Protein AF-Q8ZT94-F1 (afdb_monomer_lite)

Structure (mmCIF, N/CA/C/O backbone):
data_AF-Q8ZT94-F1
#
_entry.id   AF-Q8ZT94-F1
#
loop_
_atom_site.group_PDB
_atom_site.id
_atom_site.type_symbol
_atom_site.label_atom_id
_atom_site.label_alt_id
_atom_site.label_comp_id
_atom_site.label_asym_id
_atom_site.label_entity_id
_atom_site.label_seq_id
_atom_site.pdbx_PDB_ins_code
_atom_site.Cartn_x
_atom_site.Cartn_y
_atom_site.Cartn_z
_atom_site.occupancy
_atom_site.B_iso_or_equiv
_atom_site.auth_seq_id
_atom_site.auth_comp_id
_atom_site.auth_asym_id
_atom_site.auth_atom_id
_atom_site.pdbx_PDB_model_num
ATOM 1 N N . MET A 1 1 ? 11.943 0.624 5.163 1.00 80.19 1 MET A N 1
ATOM 2 C CA . MET A 1 1 ? 13.361 0.664 4.738 1.00 80.19 1 MET A CA 1
ATOM 3 C C . MET A 1 1 ? 14.235 0.692 5.978 1.00 80.19 1 MET A C 1
ATOM 5 O O . MET A 1 1 ? 13.723 1.043 7.036 1.00 80.19 1 MET A O 1
ATOM 9 N N . SER A 1 2 ? 15.526 0.377 5.858 1.00 74.88 2 SER A N 1
ATOM 10 C CA . SER A 1 2 ? 16.487 0.518 6.968 1.00 74.88 2 SER A CA 1
ATOM 11 C C . SER A 1 2 ? 16.443 1.913 7.609 1.00 74.88 2 SER A C 1
ATOM 13 O O . SER A 1 2 ? 16.519 2.032 8.824 1.00 74.88 2 SER A O 1
ATOM 15 N N . ASN A 1 3 ? 16.203 2.952 6.802 1.00 84.62 3 ASN A N 1
ATOM 16 C CA . ASN A 1 3 ? 16.158 4.352 7.240 1.00 84.62 3 ASN A CA 1
ATOM 17 C C . ASN A 1 3 ? 14.733 4.875 7.531 1.00 84.62 3 ASN A C 1
ATOM 19 O O . ASN A 1 3 ? 14.507 6.085 7.541 1.00 84.62 3 ASN A O 1
ATOM 23 N N . GLY A 1 4 ? 13.751 3.987 7.731 1.00 90.00 4 GLY A N 1
ATOM 24 C CA . GLY A 1 4 ? 12.376 4.350 8.096 1.00 90.00 4 GLY A CA 1
ATOM 25 C C . GLY A 1 4 ? 11.321 4.097 7.011 1.00 90.00 4 GLY A C 1
ATOM 26 O O . GLY A 1 4 ? 11.444 3.184 6.186 1.00 90.00 4 GLY A O 1
ATOM 27 N N . VAL A 1 5 ? 10.235 4.874 7.054 1.00 92.25 5 VAL A N 1
ATOM 28 C CA . VAL A 1 5 ? 9.042 4.716 6.199 1.00 92.25 5 VAL A CA 1
ATOM 29 C C . VAL A 1 5 ? 9.251 5.383 4.831 1.00 92.25 5 VAL A C 1
ATOM 31 O O . VAL A 1 5 ? 9.752 6.506 4.762 1.00 92.25 5 VAL A O 1
ATOM 34 N N . ARG A 1 6 ? 8.838 4.715 3.741 1.00 93.25 6 ARG A N 1
ATOM 35 C CA . ARG A 1 6 ? 8.783 5.311 2.390 1.00 93.25 6 ARG A CA 1
ATOM 36 C C . ARG A 1 6 ? 7.694 6.392 2.372 1.00 93.25 6 ARG A C 1
ATOM 38 O O . ARG A 1 6 ? 6.520 6.087 2.563 1.00 93.25 6 ARG A O 1
ATOM 45 N N . LYS A 1 7 ? 8.087 7.664 2.225 1.00 94.38 7 LYS A N 1
ATOM 46 C CA . LYS A 1 7 ? 7.176 8.825 2.341 1.00 94.38 7 LYS A CA 1
ATOM 47 C C . LYS A 1 7 ? 6.280 9.014 1.113 1.00 94.38 7 LYS A C 1
ATOM 49 O O . LYS A 1 7 ? 5.229 9.636 1.217 1.00 94.38 7 LYS A O 1
ATOM 54 N N . ASP A 1 8 ? 6.716 8.483 -0.016 1.00 92.12 8 ASP A N 1
ATOM 55 C CA . ASP A 1 8 ? 6.065 8.459 -1.325 1.00 92.12 8 ASP A CA 1
ATOM 56 C C . ASP A 1 8 ? 5.067 7.300 -1.487 1.00 92.12 8 ASP A C 1
ATOM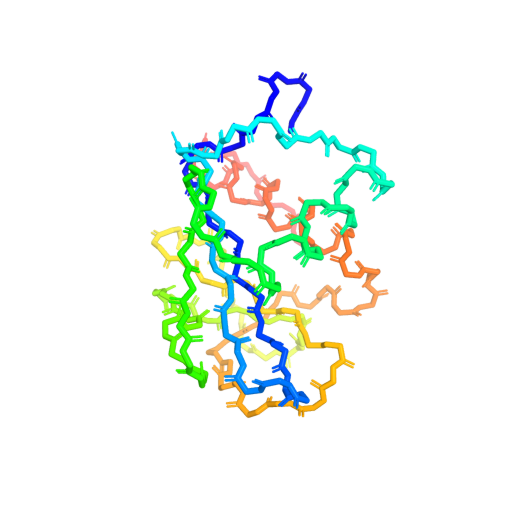 58 O O . ASP A 1 8 ? 4.409 7.203 -2.517 1.00 92.12 8 ASP A O 1
ATOM 62 N N . ALA A 1 9 ? 4.942 6.426 -0.483 1.00 94.75 9 ALA A N 1
ATOM 63 C CA . ALA A 1 9 ? 4.076 5.258 -0.536 1.00 94.75 9 ALA A CA 1
ATOM 64 C C . ALA A 1 9 ? 2.787 5.444 0.278 1.00 94.75 9 ALA A C 1
ATOM 66 O O . ALA A 1 9 ? 2.778 6.036 1.364 1.00 94.75 9 ALA A O 1
ATOM 67 N N . GLU A 1 10 ? 1.706 4.854 -0.224 1.00 95.88 10 GLU A N 1
ATOM 68 C CA . GLU A 1 10 ? 0.459 4.650 0.506 1.00 95.88 10 GLU A CA 1
ATOM 69 C C . GLU A 1 10 ? 0.177 3.145 0.598 1.00 95.88 10 GLU A C 1
ATOM 71 O O . GLU A 1 10 ? 0.387 2.410 -0.365 1.00 95.88 10 GLU A O 1
ATOM 76 N N . ALA A 1 11 ? -0.295 2.682 1.756 1.00 95.50 11 ALA A N 1
ATOM 77 C CA . ALA A 1 11 ? -0.781 1.316 1.934 1.00 95.50 11 ALA A CA 1
ATOM 78 C C . ALA A 1 11 ? -2.291 1.353 2.172 1.00 95.50 11 ALA A C 1
ATOM 80 O O . ALA A 1 11 ? -2.749 1.973 3.135 1.00 95.50 11 ALA A O 1
ATOM 81 N N . VAL A 1 12 ? -3.063 0.712 1.296 1.00 95.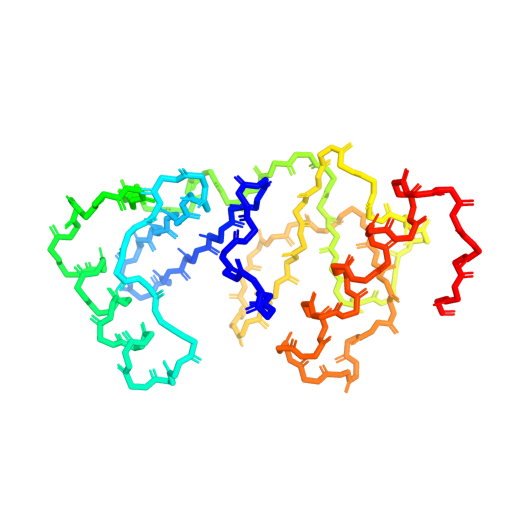94 12 VAL A N 1
ATOM 82 C CA . VAL A 1 12 ? -4.528 0.688 1.364 1.00 95.94 12 VAL A CA 1
ATOM 83 C C . VAL A 1 12 ? -4.997 -0.729 1.658 1.00 95.94 12 VAL A C 1
ATOM 85 O O . VAL A 1 12 ? -4.686 -1.663 0.928 1.00 95.94 12 VAL A O 1
ATOM 88 N N . PHE A 1 13 ? -5.751 -0.876 2.740 1.00 94.81 13 PHE A N 1
ATOM 89 C CA . PHE A 1 13 ? -6.349 -2.127 3.178 1.00 94.81 13 PHE A CA 1
ATOM 90 C C . PHE A 1 13 ? -7.862 -2.008 3.086 1.00 94.81 13 PHE A C 1
ATOM 92 O O . PHE A 1 13 ? -8.435 -1.038 3.584 1.00 94.81 13 PHE A O 1
ATOM 99 N N . TYR A 1 14 ? -8.507 -3.012 2.509 1.00 94.88 14 TYR A N 1
ATOM 100 C CA . TYR A 1 14 ? -9.957 -3.133 2.498 1.00 94.88 14 TYR A CA 1
ATOM 101 C C . TYR A 1 14 ? -10.365 -4.410 3.223 1.00 94.88 14 TYR A C 1
ATOM 103 O O . TYR A 1 14 ? -9.959 -5.501 2.828 1.00 94.88 14 TYR A O 1
ATOM 111 N N . LEU A 1 15 ? -11.143 -4.266 4.296 1.00 92.69 15 LEU A N 1
ATOM 112 C CA . LEU A 1 15 ? -11.710 -5.389 5.039 1.00 92.69 15 LEU A CA 1
ATOM 113 C C . LEU A 1 15 ? -13.144 -5.590 4.575 1.00 92.69 15 LEU A C 1
ATOM 115 O O . LEU A 1 15 ? -14.017 -4.776 4.885 1.00 92.69 15 LEU A O 1
ATOM 119 N N . LYS A 1 16 ? -13.361 -6.686 3.847 1.00 91.38 16 LYS A N 1
ATOM 120 C CA . LYS A 1 16 ? -14.648 -7.050 3.251 1.00 91.38 16 LYS A CA 1
ATOM 121 C C . LYS A 1 16 ? -15.727 -7.259 4.313 1.00 91.38 16 LYS A C 1
ATOM 123 O O . LYS A 1 16 ? -16.797 -6.675 4.191 1.00 91.38 16 LYS A O 1
ATOM 128 N N . ASP A 1 17 ? -15.410 -7.982 5.388 1.00 91.00 17 ASP A N 1
ATOM 129 C CA . ASP A 1 17 ? -16.352 -8.268 6.484 1.00 91.00 17 ASP A CA 1
ATOM 130 C C . ASP A 1 17 ? -16.851 -7.012 7.205 1.00 91.00 17 ASP A C 1
ATOM 132 O O . ASP A 1 17 ? -17.971 -6.973 7.709 1.00 91.00 17 ASP A O 1
ATOM 136 N N . LEU A 1 18 ? -16.014 -5.972 7.262 1.00 90.81 18 LEU A N 1
ATOM 137 C CA . LEU A 1 18 ? -16.341 -4.709 7.922 1.00 90.81 18 LEU A CA 1
ATOM 138 C C . LEU A 1 18 ? -16.824 -3.630 6.946 1.00 90.81 18 LEU A C 1
ATOM 140 O O . LEU A 1 18 ? -17.127 -2.524 7.396 1.00 90.81 18 LEU A O 1
ATOM 144 N N . ASP A 1 19 ? -16.845 -3.917 5.638 1.00 92.38 19 ASP A N 1
ATOM 145 C CA . ASP A 1 19 ? -17.100 -2.941 4.571 1.00 92.38 19 ASP A CA 1
ATOM 146 C C . ASP A 1 19 ? -16.300 -1.642 4.804 1.00 92.38 19 ASP A C 1
ATOM 148 O O . ASP A 1 19 ? -16.840 -0.530 4.835 1.00 92.38 19 ASP A O 1
ATOM 152 N N . LYS A 1 20 ? -14.993 -1.776 5.083 1.00 93.25 20 LYS A N 1
ATOM 153 C CA . LYS A 1 20 ? -14.158 -0.662 5.563 1.00 93.25 20 LYS A CA 1
ATOM 154 C C . LYS A 1 20 ? -12.790 -0.620 4.898 1.00 93.25 20 LYS A C 1
ATOM 156 O O . LYS A 1 20 ? -12.032 -1.587 4.944 1.00 93.25 20 LYS A O 1
ATOM 161 N N . THR A 1 21 ? -12.437 0.558 4.388 1.00 95.00 21 THR A N 1
ATOM 162 C CA . THR A 1 21 ? -11.105 0.870 3.861 1.00 95.00 21 THR A CA 1
ATOM 163 C C . THR A 1 21 ? -10.296 1.678 4.869 1.00 95.00 21 THR A C 1
ATOM 165 O O . THR A 1 21 ? -10.777 2.665 5.438 1.00 95.00 21 THR A O 1
ATOM 168 N N . VAL A 1 22 ? -9.039 1.285 5.049 1.00 95.12 22 VAL A N 1
ATOM 169 C CA . VAL A 1 22 ? -8.013 1.993 5.815 1.00 95.12 22 VAL A CA 1
ATOM 170 C C . VAL A 1 22 ? -6.839 2.278 4.892 1.00 95.12 22 VAL A C 1
ATOM 172 O O . VAL A 1 22 ? -6.196 1.364 4.388 1.00 95.12 22 VAL A O 1
ATOM 175 N N . LYS A 1 23 ? -6.534 3.558 4.704 1.00 95.62 23 LYS A N 1
ATOM 176 C CA . LYS A 1 23 ? -5.359 4.027 3.977 1.00 95.62 23 LYS A CA 1
ATOM 177 C C . LYS A 1 23 ? -4.337 4.608 4.946 1.00 95.62 23 LYS A C 1
ATOM 179 O O . LYS A 1 23 ? -4.661 5.504 5.722 1.00 95.62 23 LYS A O 1
ATOM 184 N N . ILE A 1 24 ? -3.101 4.135 4.858 1.00 95.38 24 ILE A N 1
ATOM 185 C CA . ILE A 1 24 ? -1.943 4.624 5.604 1.00 95.38 24 ILE A CA 1
ATOM 186 C C . ILE A 1 24 ? -1.061 5.418 4.641 1.00 95.38 24 ILE A C 1
ATOM 188 O O . ILE A 1 24 ? -0.563 4.879 3.657 1.00 95.38 24 ILE A O 1
ATOM 192 N N . VAL A 1 25 ? -0.862 6.699 4.934 1.00 95.75 25 VAL A N 1
ATOM 193 C CA . VAL A 1 25 ? -0.085 7.634 4.116 1.00 95.75 25 VAL A CA 1
ATOM 194 C C . VAL A 1 25 ? 1.330 7.736 4.678 1.00 95.75 25 VAL A C 1
ATOM 196 O O . VAL A 1 25 ? 1.535 8.311 5.754 1.00 95.75 25 VAL A O 1
ATOM 199 N N . GLY A 1 26 ? 2.317 7.215 3.947 1.00 94.94 26 GLY A N 1
ATOM 200 C CA . GLY A 1 26 ? 3.706 7.107 4.402 1.00 94.94 26 GLY A CA 1
ATOM 201 C C . GLY A 1 26 ? 4.343 8.441 4.800 1.00 94.94 26 GLY A C 1
ATOM 202 O O . GLY A 1 26 ? 5.083 8.505 5.778 1.00 94.94 26 GLY A O 1
ATOM 203 N N . SER A 1 27 ? 4.006 9.540 4.117 1.00 96.31 27 SER A N 1
ATOM 204 C CA . SER A 1 27 ? 4.510 10.885 4.451 1.00 96.31 27 SER A CA 1
ATOM 205 C C . SER A 1 27 ? 3.999 11.444 5.784 1.00 96.31 27 SER A C 1
ATOM 207 O O . SER A 1 27 ? 4.593 12.384 6.315 1.00 96.31 27 SER A O 1
ATOM 209 N N . ARG A 1 28 ? 2.900 10.903 6.324 1.00 95.62 28 ARG A N 1
ATOM 210 C CA . ARG A 1 28 ? 2.212 11.437 7.513 1.00 95.62 28 ARG A CA 1
ATOM 211 C C . ARG A 1 28 ? 2.186 10.469 8.688 1.00 95.62 28 ARG A C 1
ATOM 213 O O . ARG A 1 28 ? 1.984 10.918 9.816 1.00 95.62 28 ARG A O 1
ATOM 220 N N . VAL A 1 29 ? 2.337 9.170 8.437 1.00 93.62 29 VAL A N 1
ATOM 221 C CA . VAL A 1 29 ? 2.230 8.147 9.477 1.00 93.62 29 VAL A CA 1
ATOM 222 C C . VAL A 1 29 ? 3.295 8.342 10.558 1.00 93.62 29 VAL A C 1
ATOM 224 O O . VAL A 1 29 ? 4.446 8.680 10.283 1.00 93.62 29 VAL A O 1
ATOM 227 N N . LYS A 1 30 ? 2.898 8.142 11.814 1.00 89.88 30 LYS A N 1
ATOM 228 C CA . LYS A 1 30 ? 3.782 8.185 12.986 1.00 89.88 30 LYS A CA 1
ATOM 229 C C . LYS A 1 30 ? 3.586 6.923 13.814 1.00 89.88 30 LYS A C 1
ATOM 231 O O . LYS A 1 30 ? 2.497 6.359 13.811 1.00 89.88 30 LYS A O 1
ATOM 236 N N . ARG A 1 31 ? 4.618 6.535 14.577 1.00 86.25 31 ARG A N 1
ATOM 237 C CA . ARG A 1 31 ? 4.578 5.387 15.508 1.00 86.25 31 ARG A CA 1
ATOM 238 C C . ARG A 1 31 ? 4.194 4.060 14.824 1.00 86.25 31 ARG A C 1
ATOM 240 O O . ARG A 1 31 ? 3.535 3.226 15.434 1.00 86.25 31 ARG A O 1
ATOM 247 N N . LEU A 1 32 ? 4.592 3.899 13.561 1.00 87.38 32 LEU A N 1
ATOM 248 C CA . LEU A 1 32 ? 4.517 2.639 12.827 1.00 87.38 32 LEU A CA 1
ATOM 249 C C . LEU A 1 32 ? 5.895 1.979 12.883 1.00 87.38 32 LEU A C 1
ATOM 251 O O . LEU A 1 32 ? 6.883 2.590 12.468 1.00 87.38 32 LEU A O 1
ATOM 255 N N . PHE A 1 33 ? 5.942 0.758 13.402 1.00 89.69 33 PHE A N 1
ATOM 256 C CA . PHE A 1 33 ? 7.159 -0.029 13.568 1.00 89.69 33 PHE A CA 1
ATOM 257 C C . PHE A 1 33 ? 7.095 -1.280 12.680 1.00 89.69 33 PHE A C 1
ATOM 259 O O . PHE A 1 33 ? 5.996 -1.699 12.312 1.00 89.69 33 PHE A O 1
ATOM 266 N N . PRO A 1 34 ? 8.249 -1.826 12.258 1.00 88.19 34 PRO A N 1
ATOM 267 C CA . PRO A 1 34 ? 8.295 -2.940 11.314 1.00 88.19 34 PRO A CA 1
ATOM 268 C C . PRO A 1 34 ? 8.007 -4.306 11.949 1.00 88.19 34 PRO A C 1
ATOM 270 O O . PRO A 1 34 ? 7.858 -5.274 11.208 1.00 88.19 34 PRO A O 1
ATOM 273 N N . ASP A 1 35 ? 7.967 -4.409 13.280 1.00 92.75 35 ASP A N 1
ATOM 274 C CA . ASP A 1 35 ? 7.619 -5.652 13.965 1.00 92.75 35 ASP A CA 1
ATOM 275 C C . ASP A 1 35 ? 6.125 -5.979 13.819 1.00 92.75 35 ASP A C 1
ATOM 277 O O . ASP A 1 35 ? 5.264 -5.094 13.764 1.00 92.75 35 ASP A O 1
ATOM 281 N N . GLU A 1 36 ? 5.830 -7.275 13.739 1.00 91.19 36 GLU A N 1
ATOM 282 C CA . GLU A 1 36 ? 4.491 -7.782 13.442 1.00 91.19 36 GLU A CA 1
ATOM 283 C C . GLU A 1 36 ? 3.472 -7.392 14.520 1.00 91.19 36 GLU A C 1
ATOM 285 O O . GLU A 1 36 ? 2.396 -6.889 14.192 1.00 91.19 36 GLU A O 1
ATOM 290 N N . ASP A 1 37 ? 3.830 -7.527 15.799 1.00 93.06 37 ASP A N 1
ATOM 291 C CA . ASP A 1 37 ? 2.944 -7.207 16.921 1.00 93.06 37 ASP A CA 1
ATOM 292 C C . ASP A 1 37 ? 2.522 -5.731 16.919 1.00 93.06 37 ASP A C 1
ATOM 294 O O . ASP A 1 37 ? 1.330 -5.411 17.050 1.00 93.06 37 ASP A O 1
ATOM 298 N N . SER A 1 38 ? 3.468 -4.811 16.702 1.00 90.62 38 SER A N 1
ATOM 299 C CA . SER A 1 38 ? 3.168 -3.382 16.588 1.00 90.62 38 SER A CA 1
ATOM 300 C C . SER A 1 38 ? 2.340 -3.067 15.347 1.00 90.62 38 SER A C 1
ATOM 302 O O . SER A 1 38 ? 1.406 -2.262 15.434 1.00 90.62 38 SER A O 1
ATOM 304 N N . ALA A 1 39 ? 2.633 -3.695 14.205 1.00 90.62 39 ALA A N 1
ATOM 305 C CA . ALA A 1 39 ? 1.877 -3.499 12.968 1.00 90.62 39 ALA A CA 1
ATOM 306 C C . ALA A 1 39 ? 0.421 -3.976 13.109 1.00 90.62 39 ALA A C 1
ATOM 308 O O . ALA A 1 39 ? -0.513 -3.252 12.743 1.00 90.62 39 A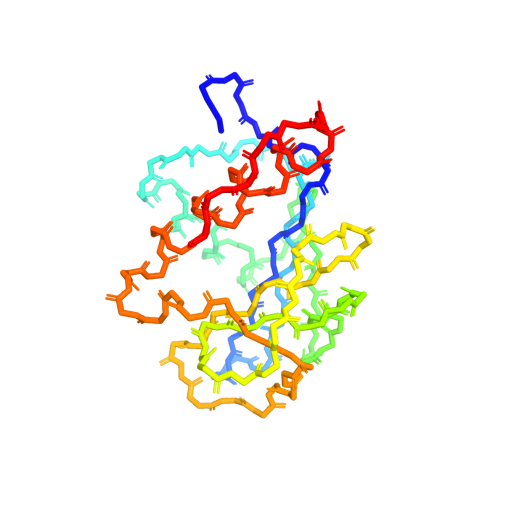LA A O 1
ATOM 309 N N . ILE A 1 40 ? 0.205 -5.145 13.717 1.00 91.94 40 ILE A N 1
ATOM 310 C CA . ILE A 1 40 ? -1.129 -5.676 14.018 1.00 91.94 40 ILE A CA 1
ATOM 311 C C . ILE A 1 40 ? -1.862 -4.746 14.988 1.00 91.94 40 ILE A C 1
ATOM 313 O O . ILE A 1 40 ? -3.020 -4.388 14.749 1.00 91.94 40 ILE A O 1
ATOM 317 N N . GLY A 1 41 ? -1.205 -4.321 16.071 1.00 92.44 41 GLY A N 1
ATOM 318 C CA . GLY A 1 41 ? -1.785 -3.390 17.040 1.00 92.44 41 GLY A CA 1
ATOM 319 C C . GLY A 1 41 ? -2.186 -2.054 16.406 1.00 92.44 41 GLY A C 1
ATOM 320 O O . GLY A 1 41 ? -3.258 -1.515 16.704 1.00 92.44 41 GLY A O 1
ATOM 321 N N . PHE A 1 42 ? -1.361 -1.542 15.491 1.00 92.75 42 PHE A N 1
ATOM 322 C CA . PHE A 1 42 ? -1.633 -0.333 14.719 1.00 92.75 42 PHE A CA 1
ATOM 323 C C . PHE A 1 42 ? -2.863 -0.502 13.818 1.00 92.75 42 PHE A C 1
ATOM 325 O O . PHE A 1 42 ? -3.796 0.308 13.893 1.00 92.75 42 PHE A O 1
ATOM 332 N N . LEU A 1 43 ? -2.906 -1.577 13.021 1.00 91.25 43 LEU A N 1
ATOM 333 C CA . LEU A 1 43 ? -4.020 -1.872 12.116 1.00 91.25 43 LEU A CA 1
ATOM 334 C C . LEU A 1 43 ? -5.329 -2.074 12.883 1.00 91.25 43 LEU A C 1
ATOM 336 O O . LEU A 1 43 ? -6.334 -1.455 12.536 1.00 91.25 43 LEU A O 1
ATOM 340 N N . LYS A 1 44 ? -5.324 -2.843 13.979 1.00 92.62 44 LYS A N 1
ATOM 341 C CA . LYS A 1 44 ? -6.507 -3.027 14.841 1.00 92.62 44 LYS A CA 1
ATOM 342 C C . LYS A 1 44 ? -7.078 -1.689 15.303 1.00 92.62 44 LYS A C 1
ATOM 344 O O . LYS A 1 44 ? -8.283 -1.458 15.190 1.00 92.62 44 LYS A O 1
ATOM 349 N N . LYS A 1 45 ? -6.227 -0.772 15.774 1.00 91.94 45 LYS A N 1
ATOM 350 C CA . LYS A 1 45 ? -6.652 0.584 16.158 1.00 91.94 45 LYS A CA 1
ATOM 351 C C . LYS A 1 45 ? -7.157 1.388 14.954 1.00 91.94 45 LYS A C 1
ATOM 353 O O . LYS A 1 45 ? -8.124 2.134 15.086 1.00 91.94 45 LYS A O 1
ATOM 358 N N . ALA A 1 46 ? -6.540 1.242 13.781 1.00 91.56 46 ALA A N 1
ATOM 359 C CA . ALA A 1 46 ? -6.949 1.956 12.571 1.00 91.56 46 ALA A CA 1
ATOM 360 C C . ALA A 1 46 ? -8.351 1.527 12.106 1.00 91.56 46 ALA A C 1
ATOM 362 O O . ALA A 1 46 ? -9.171 2.374 11.746 1.00 91.56 46 ALA A O 1
ATOM 363 N N . PHE A 1 47 ? -8.659 0.231 12.190 1.00 90.25 47 PHE A N 1
ATOM 364 C CA . PHE A 1 47 ? -9.972 -0.314 11.846 1.00 90.25 47 PHE A CA 1
ATOM 365 C C . PHE A 1 47 ? -11.046 -0.049 12.897 1.00 90.25 47 PHE A C 1
ATOM 367 O O . PHE A 1 47 ? -12.197 0.161 12.527 1.00 90.25 47 PHE A O 1
ATOM 374 N N . THR A 1 48 ? -10.709 -0.021 14.184 1.00 89.88 48 THR A N 1
ATOM 375 C CA . THR A 1 48 ? -11.707 0.163 15.254 1.00 89.88 48 THR A CA 1
ATOM 376 C C . THR A 1 48 ? -11.986 1.634 15.546 1.00 89.88 48 THR A C 1
ATOM 378 O O . THR A 1 48 ? -13.134 2.063 15.502 1.00 89.88 48 THR A O 1
ATOM 381 N N . GLN A 1 49 ? -10.940 2.418 15.800 1.00 86.81 49 GLN A N 1
ATOM 382 C CA . GLN A 1 49 ? -11.052 3.793 16.296 1.00 86.81 49 GLN A CA 1
ATOM 383 C C . GLN A 1 49 ? -10.907 4.832 15.176 1.00 86.81 49 GLN A C 1
ATOM 385 O O . GLN A 1 49 ? -11.505 5.902 15.239 1.00 86.81 49 GLN A O 1
ATOM 390 N N . GLY A 1 50 ? -10.131 4.522 14.131 1.00 77.88 50 GLY A N 1
ATOM 391 C CA . GLY A 1 50 ? -9.738 5.513 13.124 1.00 77.88 50 GLY A CA 1
ATOM 392 C C . GLY A 1 50 ? -8.883 6.649 13.714 1.00 77.88 50 GLY A C 1
ATOM 393 O O . GLY A 1 50 ? -8.340 6.534 14.810 1.00 77.88 50 GLY A O 1
ATOM 394 N N . GLY A 1 51 ? -8.710 7.744 12.963 1.00 75.62 51 GLY A N 1
ATOM 395 C CA . GLY A 1 51 ? -8.213 9.024 13.501 1.00 75.62 51 GLY A CA 1
ATOM 396 C C . GLY A 1 51 ? -6.719 9.127 13.841 1.00 75.62 51 GLY A C 1
ATOM 397 O O . GLY A 1 51 ? -6.284 10.146 14.371 1.00 75.62 51 GLY A O 1
ATOM 398 N N . GLN A 1 52 ? -5.908 8.115 13.535 1.00 88.62 52 GLN A N 1
ATOM 399 C CA . GLN A 1 52 ? -4.459 8.186 13.740 1.00 88.62 52 GLN A CA 1
ATOM 400 C C . GLN A 1 52 ? -3.795 9.114 12.712 1.00 88.62 52 GLN A C 1
ATOM 402 O O . GLN A 1 52 ? -4.247 9.234 11.571 1.00 88.62 52 GLN A O 1
ATOM 407 N N . THR A 1 53 ? -2.688 9.763 13.087 1.00 91.44 53 THR A N 1
ATOM 408 C CA . THR A 1 53 ? -1.946 10.632 12.162 1.00 91.44 53 THR A CA 1
ATOM 409 C C . THR A 1 53 ? -1.473 9.835 10.946 1.00 91.44 53 THR A C 1
ATOM 411 O O . THR A 1 53 ? -0.773 8.837 11.089 1.00 91.44 53 THR A O 1
ATOM 414 N N . GLY A 1 54 ? -1.858 10.290 9.751 1.00 92.75 54 GLY A N 1
ATOM 415 C CA . GLY A 1 54 ? -1.541 9.609 8.496 1.00 92.75 54 GLY A CA 1
ATOM 416 C C . GLY A 1 54 ? -2.438 8.416 8.169 1.00 92.75 54 GLY A C 1
ATOM 417 O O . GLY A 1 54 ? -2.160 7.733 7.192 1.00 92.75 54 GLY A O 1
ATOM 418 N N . VAL A 1 55 ? -3.512 8.182 8.929 1.00 94.88 55 VAL A N 1
ATOM 419 C CA . VAL A 1 55 ? -4.503 7.138 8.647 1.00 94.88 55 VAL A CA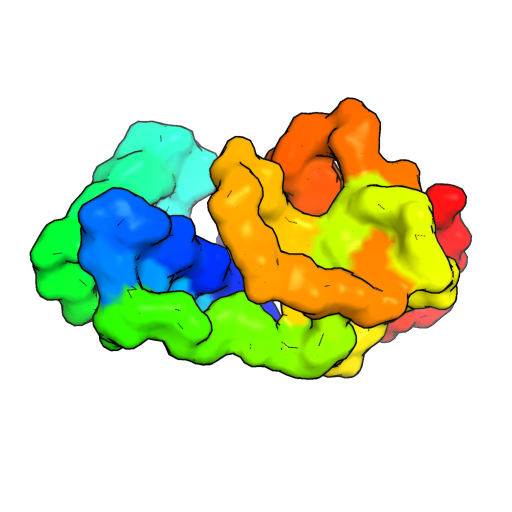 1
ATOM 420 C C . VAL A 1 55 ? -5.818 7.770 8.205 1.00 94.88 55 VAL A C 1
ATOM 422 O O . VAL A 1 55 ? -6.394 8.605 8.901 1.00 94.88 55 VAL A O 1
ATOM 425 N N . ILE A 1 56 ? -6.316 7.350 7.047 1.00 93.81 56 ILE A N 1
ATOM 426 C CA . ILE A 1 56 ? -7.602 7.766 6.488 1.00 93.81 56 ILE A CA 1
ATOM 427 C C . ILE A 1 56 ? -8.513 6.546 6.471 1.00 93.81 56 ILE A C 1
ATOM 429 O O . ILE A 1 56 ? -8.124 5.488 5.987 1.00 93.81 56 ILE A O 1
ATOM 433 N N . THR A 1 57 ? -9.734 6.693 6.983 1.00 93.44 57 THR A N 1
ATOM 434 C CA . THR A 1 57 ? -10.730 5.616 6.966 1.00 93.44 57 THR A CA 1
ATOM 435 C C . THR A 1 57 ? -11.946 6.014 6.140 1.00 93.44 57 THR A C 1
ATOM 437 O O . THR A 1 57 ? -12.350 7.186 6.125 1.00 93.44 57 THR A O 1
ATOM 440 N N . ARG A 1 58 ? -12.501 5.047 5.408 1.00 92.75 58 ARG A N 1
ATOM 441 C CA . ARG A 1 58 ? -13.686 5.197 4.556 1.00 92.75 58 ARG A CA 1
ATOM 442 C C . ARG A 1 58 ? -14.565 3.955 4.681 1.00 92.75 58 ARG A C 1
ATOM 444 O O . ARG A 1 58 ? -14.062 2.866 4.939 1.00 92.75 58 ARG A O 1
ATOM 451 N N . LYS A 1 59 ? -15.872 4.134 4.495 1.00 92.75 59 LYS A N 1
ATOM 452 C CA . LYS A 1 59 ? -16.816 3.025 4.336 1.00 92.75 59 LYS A CA 1
ATOM 453 C C . LYS A 1 59 ? -16.799 2.545 2.881 1.00 92.75 59 LYS A C 1
ATOM 455 O O . LYS A 1 59 ? -16.792 3.380 1.970 1.00 92.75 59 LYS A O 1
ATOM 460 N N . GLY A 1 60 ? -16.832 1.234 2.699 1.00 91.94 60 GLY A N 1
ATOM 461 C CA . GLY A 1 60 ? -16.829 0.551 1.415 1.00 91.94 60 GLY A CA 1
ATOM 462 C C . GLY A 1 60 ? -15.507 0.610 0.657 1.00 91.94 60 GLY A C 1
ATOM 463 O O . GLY A 1 60 ? -14.550 1.231 1.126 1.00 91.94 60 GLY A O 1
ATOM 464 N N . PRO A 1 61 ? -15.458 -0.003 -0.538 1.00 91.56 61 PRO A N 1
ATOM 465 C CA . PRO A 1 61 ? -14.256 -0.150 -1.359 1.00 91.56 61 PRO A CA 1
ATOM 466 C C . PRO A 1 61 ? -13.916 1.140 -2.123 1.00 91.56 61 PRO A C 1
ATOM 468 O O . PRO A 1 61 ? -13.789 1.160 -3.345 1.00 91.56 61 PRO A O 1
ATOM 471 N N . ARG A 1 62 ? -13.813 2.259 -1.405 1.00 88.50 62 ARG A N 1
ATOM 472 C CA . ARG A 1 62 ? -13.464 3.565 -1.979 1.00 88.50 62 ARG A CA 1
ATOM 473 C C . ARG A 1 62 ? -11.959 3.782 -1.956 1.00 88.50 62 ARG A C 1
ATOM 475 O O . ARG A 1 62 ? -11.296 3.358 -1.013 1.00 88.50 62 ARG A O 1
ATOM 482 N N . ASP A 1 63 ? -11.460 4.499 -2.962 1.00 86.94 63 ASP A N 1
ATOM 483 C CA . ASP A 1 63 ? -10.064 4.937 -3.073 1.00 86.94 63 ASP A CA 1
ATOM 484 C C . ASP A 1 63 ? -9.043 3.784 -2.965 1.00 86.94 63 ASP A C 1
ATOM 486 O O . ASP A 1 63 ? -7.960 3.961 -2.407 1.00 86.94 63 ASP A O 1
ATOM 490 N N . LEU A 1 64 ? -9.398 2.590 -3.463 1.00 92.44 64 LEU A N 1
ATOM 491 C CA . LEU A 1 64 ? -8.536 1.401 -3.395 1.00 92.44 64 LEU A CA 1
ATOM 492 C C . LEU A 1 64 ? -7.333 1.477 -4.333 1.00 92.44 64 LEU A C 1
ATOM 494 O O . LEU A 1 64 ? -6.299 0.877 -4.055 1.00 92.44 64 LEU A O 1
ATOM 498 N N . THR A 1 65 ? -7.482 2.186 -5.449 1.00 94.12 65 THR A N 1
ATOM 499 C CA . THR A 1 65 ? -6.494 2.229 -6.523 1.00 94.12 65 THR A CA 1
ATOM 500 C C . THR A 1 65 ? -6.239 3.660 -6.977 1.00 94.12 65 THR A C 1
ATOM 502 O O . THR A 1 65 ? -7.114 4.522 -6.949 1.00 94.12 65 THR A O 1
ATOM 505 N N . THR A 1 66 ? -5.019 3.917 -7.423 1.00 93.56 66 THR A N 1
ATOM 506 C CA . THR A 1 66 ? -4.561 5.149 -8.068 1.00 93.56 66 THR A CA 1
ATOM 507 C C . THR A 1 66 ? -3.541 4.791 -9.147 1.00 93.56 66 THR A C 1
ATOM 509 O O . THR A 1 66 ? -2.644 3.980 -8.912 1.00 93.56 66 THR A O 1
ATOM 512 N N . GLY A 1 67 ? -3.661 5.414 -10.321 1.00 93.62 67 GLY A N 1
ATOM 513 C CA . GLY A 1 67 ? -2.791 5.126 -11.461 1.00 93.62 67 GLY A CA 1
ATOM 514 C C . GLY A 1 67 ? -3.016 3.728 -12.043 1.00 93.62 67 GLY A C 1
ATOM 515 O O . GLY A 1 67 ? -4.124 3.201 -11.969 1.00 93.62 67 GLY A O 1
ATOM 516 N N . LEU A 1 68 ? -1.963 3.151 -12.626 1.00 93.88 68 LEU A N 1
ATOM 517 C CA . LEU A 1 68 ? -1.997 1.817 -13.239 1.00 93.88 68 LEU A CA 1
ATOM 518 C C . LEU A 1 68 ? -2.200 0.721 -12.181 1.00 93.88 68 LEU A C 1
ATOM 520 O O . LEU A 1 68 ? -1.472 0.693 -11.187 1.00 93.88 68 LEU A O 1
ATOM 524 N N . VAL A 1 69 ? -3.138 -0.200 -12.396 1.00 94.50 69 VAL A N 1
ATOM 525 C CA . VAL A 1 69 ? -3.447 -1.290 -11.461 1.00 94.50 69 VAL A CA 1
ATOM 526 C C . VAL A 1 69 ? -2.697 -2.555 -11.862 1.00 94.50 69 VAL A C 1
ATOM 528 O O . VAL A 1 69 ? -3.021 -3.227 -12.841 1.00 94.50 69 VAL A O 1
ATOM 531 N N . ILE A 1 70 ? -1.678 -2.890 -11.080 1.00 95.00 70 ILE A N 1
ATOM 532 C CA . ILE A 1 70 ? -0.747 -3.981 -11.351 1.00 95.00 70 ILE A CA 1
ATOM 533 C C . ILE A 1 70 ? -1.023 -5.121 -10.379 1.00 95.00 70 ILE A C 1
ATOM 535 O O . ILE A 1 70 ? -1.143 -4.895 -9.176 1.00 95.00 70 ILE A O 1
ATOM 539 N N . GLY A 1 71 ? -1.083 -6.350 -10.879 1.00 93.25 71 GLY A N 1
ATOM 540 C CA . GLY A 1 71 ? -1.244 -7.531 -10.038 1.00 93.25 71 GLY A CA 1
ATOM 541 C C . GLY A 1 71 ? -0.115 -8.559 -10.148 1.00 93.25 71 GLY A C 1
ATOM 542 O O . GLY A 1 71 ? 0.824 -8.412 -10.938 1.00 93.25 71 GLY A O 1
ATOM 543 N N . PRO A 1 72 ? -0.216 -9.642 -9.364 1.00 90.56 72 PRO A N 1
ATOM 544 C CA . PRO A 1 72 ? 0.759 -10.730 -9.363 1.00 90.56 72 PRO A CA 1
ATOM 545 C C . PRO A 1 72 ? 0.675 -11.651 -10.590 1.00 90.56 72 PRO A C 1
ATOM 547 O O . PRO A 1 72 ? 1.642 -12.354 -10.895 1.00 90.56 72 PRO A O 1
ATOM 550 N N . ALA A 1 73 ? -0.484 -11.692 -11.254 1.00 83.56 73 ALA A N 1
ATOM 551 C CA . ALA A 1 73 ? -0.815 -12.670 -12.287 1.00 83.56 73 ALA A CA 1
ATOM 552 C C . ALA A 1 73 ? -0.032 -12.473 -13.599 1.00 83.56 73 ALA A C 1
ATOM 554 O O . ALA A 1 73 ? 0.583 -11.435 -13.844 1.00 83.56 73 ALA A O 1
ATOM 555 N N . GLN A 1 74 ? -0.076 -13.488 -14.464 1.00 66.69 74 GLN A N 1
ATOM 556 C CA . GLN A 1 74 ? 0.408 -13.393 -15.839 1.00 66.69 74 GLN A CA 1
ATOM 557 C C . GLN A 1 74 ? -0.665 -12.738 -16.713 1.00 66.69 74 GLN A C 1
ATOM 559 O O . GLN A 1 74 ? -1.667 -13.361 -17.045 1.00 66.69 74 GLN A O 1
ATOM 564 N N . GLY A 1 75 ? -0.463 -11.481 -17.097 1.00 62.78 75 GLY A N 1
ATOM 565 C CA . GLY A 1 75 ? -1.324 -10.817 -18.073 1.00 62.78 75 GLY A CA 1
ATOM 566 C C . GLY A 1 75 ? -0.821 -9.413 -18.353 1.00 62.78 75 GLY A C 1
ATOM 567 O O . GLY A 1 75 ? -0.746 -8.633 -17.424 1.00 62.78 75 GLY A O 1
ATOM 568 N N . GLY A 1 76 ? -0.447 -9.108 -19.601 1.00 67.38 76 GLY A N 1
ATOM 569 C CA . GLY A 1 76 ? 0.118 -7.810 -20.001 1.00 67.38 76 GLY A CA 1
ATOM 570 C C . GLY A 1 76 ? 1.447 -7.475 -19.304 1.00 67.38 76 GLY A C 1
ATOM 571 O O . GLY A 1 76 ? 1.509 -7.314 -18.091 1.00 67.38 76 GLY A O 1
ATOM 572 N N . LYS A 1 77 ? 2.548 -7.334 -20.053 1.00 76.50 77 LYS A N 1
ATOM 573 C CA . LYS A 1 77 ? 3.821 -6.904 -19.450 1.00 76.50 77 LYS A CA 1
ATOM 574 C C . LYS A 1 77 ? 3.774 -5.403 -19.182 1.00 76.50 77 LYS A C 1
ATOM 576 O O . LYS A 1 77 ? 3.761 -4.615 -20.125 1.00 76.50 77 LYS A O 1
ATOM 581 N N . CYS A 1 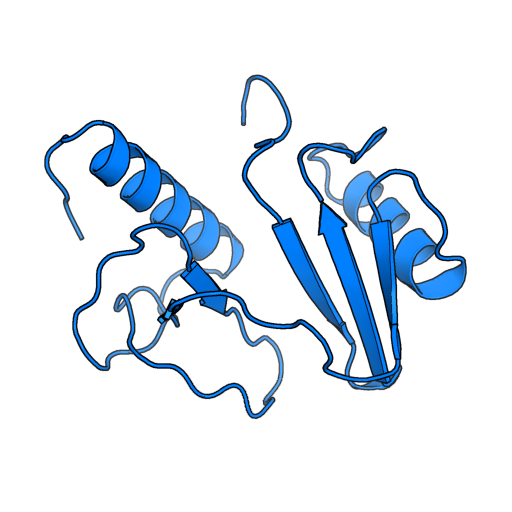78 ? 3.789 -5.014 -17.914 1.00 84.06 78 CYS A N 1
ATOM 582 C CA . CYS A 1 78 ? 3.932 -3.621 -17.509 1.00 84.06 78 CYS A CA 1
ATOM 583 C C . CYS A 1 78 ? 5.056 -3.453 -16.491 1.00 84.06 78 CYS A C 1
ATOM 585 O O . CYS A 1 78 ? 5.515 -4.406 -15.869 1.00 84.06 78 CYS A O 1
ATOM 587 N N . LEU A 1 79 ? 5.517 -2.214 -16.354 1.00 88.44 79 LEU A N 1
ATOM 588 C CA . LEU A 1 79 ? 6.529 -1.815 -15.387 1.00 88.44 79 LEU A CA 1
ATOM 589 C C . LEU A 1 79 ? 5.857 -0.937 -14.325 1.00 88.44 79 LEU A C 1
ATOM 591 O O . LEU A 1 79 ? 5.013 -0.117 -14.698 1.00 88.44 79 LEU A O 1
ATOM 595 N N . PRO A 1 80 ? 6.225 -1.050 -13.036 1.00 91.12 80 PRO A N 1
ATOM 596 C CA . PRO A 1 80 ? 5.656 -0.238 -11.963 1.00 91.12 80 PRO A CA 1
ATOM 597 C C . PRO A 1 80 ? 6.200 1.199 -12.011 1.00 91.12 80 PRO A C 1
ATOM 599 O O . PRO A 1 80 ? 7.010 1.613 -11.186 1.00 91.12 80 PRO A O 1
ATOM 602 N N . LYS A 1 81 ? 5.785 1.968 -13.024 1.00 90.50 81 LYS A N 1
ATOM 603 C CA . LYS A 1 81 ? 6.106 3.393 -13.168 1.00 90.50 81 LYS A CA 1
ATOM 604 C C . LYS A 1 81 ? 5.061 4.222 -12.414 1.00 90.50 81 LYS A C 1
ATOM 606 O O . LYS A 1 81 ? 3.885 4.122 -12.759 1.00 90.50 81 LYS A O 1
ATOM 611 N N . PRO A 1 82 ? 5.443 5.019 -11.399 1.00 91.62 82 PRO A N 1
ATOM 612 C CA . PRO A 1 82 ? 4.487 5.842 -10.668 1.00 91.62 82 PRO A CA 1
ATOM 613 C C . PRO A 1 82 ? 3.754 6.852 -11.574 1.00 91.62 82 PRO A C 1
ATOM 615 O O . PRO A 1 82 ? 4.381 7.404 -12.481 1.00 91.62 82 PRO A O 1
ATOM 618 N N . PRO A 1 83 ? 2.464 7.143 -11.309 1.00 93.88 83 PRO A N 1
ATOM 619 C CA . PRO A 1 83 ? 1.634 6.551 -10.256 1.00 93.88 83 PRO A CA 1
ATOM 620 C C . PRO A 1 83 ? 1.099 5.156 -10.637 1.00 93.88 83 PRO A C 1
ATOM 622 O O . PRO A 1 83 ? 0.594 4.950 -11.740 1.00 93.88 83 PRO A O 1
ATOM 625 N N . TYR A 1 84 ? 1.159 4.210 -9.698 1.00 95.31 84 TYR A N 1
ATOM 626 C CA . TYR A 1 84 ? 0.583 2.869 -9.841 1.00 95.31 84 TYR A CA 1
ATOM 627 C C . TYR A 1 84 ? 0.054 2.352 -8.498 1.00 95.31 84 TYR A C 1
ATOM 629 O O . TYR A 1 84 ? 0.447 2.833 -7.434 1.00 95.31 84 TYR A O 1
ATOM 637 N N . THR A 1 85 ? -0.799 1.331 -8.553 1.00 96.38 85 THR A N 1
ATOM 638 C CA . THR A 1 85 ? -1.232 0.529 -7.405 1.00 96.38 85 THR A CA 1
ATOM 639 C C . THR A 1 85 ? -0.878 -0.925 -7.649 1.00 96.38 85 THR A C 1
ATOM 641 O O . THR A 1 85 ? -1.317 -1.509 -8.635 1.00 96.38 85 THR A O 1
ATOM 644 N N . TYR A 1 86 ? -0.100 -1.518 -6.745 1.00 96.12 86 TYR A N 1
ATOM 645 C CA . TYR A 1 86 ? 0.137 -2.957 -6.750 1.00 96.12 86 TYR A CA 1
ATOM 646 C C . TYR A 1 86 ? -0.875 -3.656 -5.844 1.00 96.12 86 TYR A C 1
ATOM 648 O O . TYR A 1 86 ? -0.976 -3.334 -4.659 1.00 96.12 86 TYR A O 1
ATOM 656 N N . VAL A 1 87 ? -1.632 -4.594 -6.403 1.00 94.88 87 VAL A N 1
ATOM 657 C CA . VAL A 1 87 ? -2.758 -5.241 -5.732 1.00 94.88 87 VAL A CA 1
ATOM 658 C C . VAL A 1 87 ? -2.347 -6.614 -5.221 1.00 94.88 87 VAL A C 1
ATOM 660 O O . VAL A 1 87 ? -1.875 -7.462 -5.974 1.00 94.88 87 VAL A O 1
ATOM 663 N N . ILE A 1 88 ? -2.603 -6.852 -3.937 1.00 93.25 88 ILE A N 1
ATOM 664 C CA . ILE A 1 88 ? -2.514 -8.167 -3.306 1.00 93.25 88 ILE A CA 1
ATOM 665 C C . ILE A 1 88 ? -3.917 -8.546 -2.851 1.00 93.25 88 ILE A C 1
ATOM 667 O O . ILE A 1 88 ? -4.518 -7.848 -2.037 1.00 93.25 88 ILE A O 1
ATOM 671 N N . GLN A 1 89 ? -4.427 -9.659 -3.371 1.00 88.94 89 GLN A N 1
ATOM 672 C CA . GLN A 1 89 ? -5.718 -10.211 -2.976 1.00 88.94 89 GLN A CA 1
ATOM 673 C C . GLN A 1 89 ? -5.488 -11.434 -2.095 1.00 88.94 89 GLN A C 1
ATOM 675 O O . GLN A 1 89 ? -4.920 -12.426 -2.544 1.00 88.94 89 GLN A O 1
ATOM 680 N N . ILE A 1 90 ? -5.908 -11.339 -0.835 1.00 86.56 90 ILE A N 1
ATOM 681 C CA . ILE A 1 90 ? -5.938 -12.478 0.094 1.00 86.56 90 ILE A CA 1
ATOM 682 C C . ILE A 1 90 ? -7.270 -13.222 -0.056 1.00 86.56 90 ILE A C 1
ATOM 684 O O . ILE A 1 90 ? -7.306 -14.446 -0.068 1.00 86.56 90 ILE A O 1
ATOM 688 N N . GLU A 1 91 ? -8.354 -12.470 -0.247 1.00 86.94 91 GLU A N 1
ATOM 689 C CA . GLU A 1 91 ? -9.686 -12.983 -0.549 1.00 86.94 91 GLU A CA 1
ATOM 690 C C . GLU A 1 91 ? -10.155 -12.479 -1.913 1.00 86.94 91 GLU A C 1
ATOM 692 O O . GLU A 1 91 ? -9.755 -11.400 -2.359 1.00 86.94 91 GLU A O 1
ATOM 697 N N . GLN A 1 92 ? -11.041 -13.241 -2.561 1.00 83.00 92 GLN A N 1
ATOM 698 C CA . GLN A 1 92 ? -11.638 -12.825 -3.827 1.00 83.00 92 GLN A CA 1
ATOM 699 C C . GLN A 1 92 ? -12.432 -11.520 -3.654 1.00 83.00 92 GLN A C 1
ATOM 701 O O . GLN A 1 92 ? -13.442 -11.450 -2.933 1.00 83.00 92 GLN A O 1
ATOM 706 N N . PHE A 1 93 ? -11.964 -10.495 -4.363 1.00 85.56 93 PHE A N 1
ATOM 707 C CA . PHE A 1 93 ? -12.573 -9.179 -4.475 1.00 85.56 93 PHE A CA 1
ATOM 708 C C . PHE A 1 93 ? -12.367 -8.651 -5.902 1.00 85.56 93 PHE A C 1
ATOM 710 O O . PHE A 1 93 ? -11.316 -8.872 -6.500 1.00 85.56 93 PHE A O 1
ATOM 717 N N . ASP A 1 94 ? -13.371 -7.978 -6.461 1.00 83.44 94 ASP A N 1
ATOM 718 C CA . ASP A 1 94 ? -13.400 -7.595 -7.877 1.00 83.44 94 ASP A CA 1
ATOM 719 C C . ASP A 1 94 ? -12.563 -6.329 -8.149 1.00 83.44 94 ASP A C 1
ATOM 721 O O . ASP A 1 94 ? -13.083 -5.244 -8.406 1.00 83.44 94 ASP A O 1
ATOM 725 N N . VAL A 1 95 ? -11.236 -6.447 -8.024 1.00 88.62 95 VAL A N 1
ATOM 726 C CA . VAL A 1 95 ? -10.296 -5.419 -8.498 1.00 88.62 95 VAL A CA 1
ATOM 727 C C . VAL A 1 95 ? -9.841 -5.788 -9.898 1.00 88.62 95 VAL A C 1
ATOM 729 O O . VAL A 1 95 ? -9.125 -6.772 -10.091 1.00 88.62 95 VAL A O 1
ATOM 732 N N . LYS A 1 96 ? -10.221 -4.969 -10.877 1.00 89.25 96 LYS A N 1
ATOM 733 C CA . LYS A 1 96 ? -9.768 -5.127 -12.255 1.00 89.25 96 LYS A CA 1
ATOM 734 C C . LYS A 1 96 ? -8.289 -4.753 -12.366 1.00 89.25 96 LYS A C 1
ATOM 736 O O . LYS A 1 96 ? -7.913 -3.619 -12.087 1.00 89.25 96 LYS A O 1
ATOM 741 N N . LEU A 1 97 ? -7.469 -5.714 -12.778 1.00 91.56 97 LEU A N 1
ATOM 742 C CA . LEU A 1 97 ? -6.049 -5.510 -13.053 1.00 91.56 97 LEU A CA 1
ATOM 743 C C . LEU A 1 97 ? -5.862 -5.043 -14.500 1.00 91.56 97 LEU A C 1
ATOM 745 O O . LEU A 1 97 ? -6.476 -5.602 -15.411 1.00 91.56 97 LEU A O 1
ATOM 749 N N . ASP A 1 98 ? -4.986 -4.066 -14.712 1.00 92.38 98 ASP A N 1
ATOM 750 C CA . ASP A 1 98 ? -4.583 -3.628 -16.052 1.00 92.38 98 ASP A CA 1
ATOM 751 C C . ASP A 1 98 ? -3.505 -4.549 -16.633 1.00 92.38 98 ASP A C 1
ATOM 753 O O . ASP A 1 98 ? -3.449 -4.793 -17.839 1.00 92.38 98 ASP A O 1
ATOM 757 N N . CYS A 1 99 ? -2.621 -5.045 -15.765 1.00 90.75 99 CYS A N 1
ATOM 758 C CA . CYS A 1 99 ? -1.462 -5.840 -16.142 1.00 90.75 99 CYS A CA 1
ATOM 759 C C . CYS A 1 99 ? -0.859 -6.584 -14.938 1.00 90.75 99 CYS A C 1
ATOM 761 O O . CYS A 1 99 ? -1.311 -6.428 -13.797 1.00 90.75 99 CYS A O 1
ATOM 763 N N . GLY A 1 100 ? 0.192 -7.371 -15.167 1.00 91.25 100 GLY A N 1
ATOM 764 C CA . GLY A 1 100 ? 0.810 -8.169 -14.122 1.00 91.25 100 GLY A 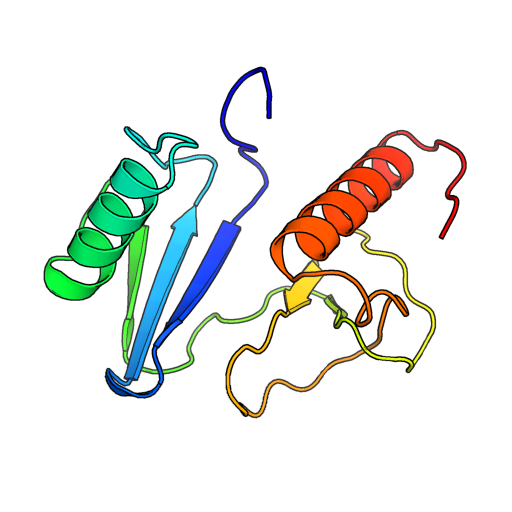CA 1
ATOM 765 C C . GLY A 1 100 ? 2.303 -8.417 -14.295 1.00 91.25 100 GLY A C 1
ATOM 766 O O . GLY A 1 100 ? 2.857 -8.368 -15.395 1.00 91.25 100 GLY A O 1
ATOM 767 N N . LEU A 1 101 ? 2.960 -8.660 -13.160 1.00 90.06 101 LEU A N 1
ATOM 768 C CA . LEU A 1 101 ? 4.420 -8.780 -13.062 1.00 90.06 101 LEU A CA 1
ATOM 769 C C . LEU A 1 101 ? 4.933 -10.221 -13.066 1.00 90.06 101 LEU A C 1
ATOM 771 O O . LEU A 1 101 ? 6.138 -10.422 -12.996 1.00 90.06 101 LEU A O 1
ATOM 775 N N . ASN A 1 102 ? 4.051 -11.223 -13.160 1.00 90.31 102 ASN A N 1
ATOM 776 C CA . ASN A 1 102 ? 4.436 -12.639 -13.124 1.00 90.31 102 ASN A CA 1
ATOM 777 C C . ASN A 1 102 ? 5.237 -13.037 -11.859 1.00 90.31 102 ASN A C 1
ATOM 779 O O . ASN A 1 102 ? 6.161 -13.849 -11.900 1.00 90.31 102 ASN A O 1
ATOM 783 N N . ILE A 1 103 ? 4.866 -12.466 -10.714 1.00 92.19 103 ILE A N 1
ATOM 784 C CA . ILE A 1 103 ? 5.501 -12.730 -9.411 1.00 92.19 103 ILE A CA 1
ATOM 785 C C . ILE A 1 103 ? 4.535 -13.360 -8.403 1.00 92.19 103 ILE A C 1
ATOM 787 O O . ILE A 1 103 ? 4.832 -13.428 -7.215 1.00 92.19 103 ILE A O 1
ATOM 791 N N . GLY A 1 104 ? 3.377 -13.846 -8.859 1.00 91.06 104 GLY A N 1
ATOM 792 C CA . GLY A 1 104 ? 2.351 -14.423 -7.985 1.00 91.06 104 GLY A CA 1
ATOM 793 C C . GLY A 1 104 ? 2.751 -15.686 -7.229 1.00 91.06 104 GLY A C 1
ATOM 794 O O . GLY A 1 104 ? 2.097 -16.031 -6.253 1.00 91.06 104 GLY A O 1
ATOM 795 N N . TRP A 1 105 ? 3.832 -16.349 -7.637 1.00 91.19 105 TRP A N 1
ATOM 796 C CA . TRP A 1 105 ? 4.404 -17.496 -6.928 1.00 91.19 105 TRP A CA 1
ATOM 797 C C . TRP A 1 105 ? 5.156 -17.097 -5.646 1.00 91.19 105 TRP A C 1
ATOM 799 O O . TRP A 1 105 ? 5.419 -17.948 -4.798 1.00 91.19 105 TRP A O 1
ATOM 809 N N . LEU A 1 106 ? 5.507 -15.816 -5.485 1.00 93.81 106 LEU A N 1
ATOM 810 C CA . LEU A 1 106 ? 6.129 -15.305 -4.268 1.00 93.81 106 LEU A CA 1
ATOM 811 C C . LEU A 1 106 ? 5.082 -15.061 -3.170 1.00 93.81 106 LEU A C 1
ATOM 813 O O . LEU A 1 106 ? 3.962 -14.649 -3.473 1.00 93.81 106 LEU A O 1
ATOM 817 N N . PRO A 1 107 ? 5.447 -15.193 -1.883 1.00 94.44 107 PRO A N 1
ATOM 818 C CA . PRO A 1 107 ? 4.621 -14.713 -0.780 1.00 94.44 107 PRO A CA 1
ATOM 819 C C . PRO A 1 107 ? 4.273 -13.219 -0.922 1.00 94.44 107 PRO A C 1
ATOM 821 O O . PRO A 1 107 ? 5.121 -12.445 -1.377 1.00 94.44 107 PRO A O 1
ATOM 824 N N . PRO A 1 108 ? 3.086 -12.763 -0.477 1.00 94.00 108 PRO A N 1
ATOM 825 C CA . PRO A 1 108 ? 2.644 -11.377 -0.653 1.00 94.00 108 PRO A CA 1
ATOM 826 C C . PRO A 1 108 ? 3.652 -10.312 -0.202 1.00 94.00 108 PRO A C 1
ATOM 828 O O . PRO A 1 108 ? 3.923 -9.360 -0.928 1.00 94.00 108 PRO A O 1
ATOM 831 N N . HIS A 1 109 ? 4.274 -10.488 0.964 1.00 92.31 109 HIS A N 1
ATOM 832 C CA . HIS A 1 109 ? 5.271 -9.544 1.471 1.00 92.31 109 HIS A CA 1
ATOM 833 C C . HIS A 1 109 ? 6.552 -9.518 0.613 1.00 92.31 109 HIS A C 1
ATOM 835 O O . HIS A 1 109 ? 7.135 -8.451 0.433 1.00 92.31 109 HIS A O 1
ATOM 841 N N . HIS A 1 110 ? 6.960 -10.646 0.015 1.00 95.25 110 HIS A N 1
ATOM 842 C CA . HIS A 1 110 ? 8.067 -10.685 -0.949 1.00 95.25 110 HIS A CA 1
ATOM 843 C C . HIS A 1 110 ? 7.706 -9.994 -2.265 1.00 95.25 110 HIS A C 1
ATOM 845 O O . HIS A 1 110 ? 8.541 -9.285 -2.825 1.00 95.25 110 HIS A O 1
ATOM 851 N N . GLN A 1 111 ? 6.462 -10.126 -2.735 1.00 94.94 111 GLN A N 1
ATOM 852 C CA . GLN A 1 111 ? 5.999 -9.397 -3.918 1.00 94.94 111 GLN A CA 1
ATOM 853 C C . GLN A 1 111 ? 6.118 -7.878 -3.718 1.00 94.94 111 GLN A C 1
ATOM 855 O O . GLN A 1 111 ? 6.667 -7.192 -4.578 1.00 94.94 111 GLN A O 1
ATOM 860 N N . ILE A 1 112 ? 5.694 -7.357 -2.555 1.00 94.31 112 ILE A N 1
ATOM 861 C CA . ILE A 1 112 ? 5.828 -5.927 -2.209 1.00 94.31 112 ILE A CA 1
ATOM 862 C C . ILE A 1 112 ? 7.293 -5.480 -2.289 1.00 94.31 112 ILE A C 1
ATOM 864 O O . ILE A 1 112 ? 7.586 -4.402 -2.810 1.00 94.31 112 ILE A O 1
ATOM 868 N N . VAL A 1 113 ? 8.222 -6.295 -1.783 1.00 94.94 113 VAL A N 1
ATOM 869 C CA . VAL A 1 113 ? 9.659 -5.993 -1.832 1.00 94.94 113 VAL A CA 1
ATOM 870 C C . VAL A 1 113 ? 10.154 -5.925 -3.279 1.00 94.94 113 VAL A C 1
ATOM 872 O O . VAL A 1 113 ? 10.769 -4.928 -3.656 1.00 94.94 113 VAL A O 1
ATOM 875 N N . VAL A 1 114 ? 9.842 -6.926 -4.108 1.00 94.50 114 VAL A N 1
ATOM 876 C CA . VAL A 1 114 ? 10.251 -6.967 -5.526 1.00 94.50 114 VAL A CA 1
ATOM 877 C C . VAL A 1 114 ? 9.701 -5.773 -6.308 1.00 94.50 114 VAL A C 1
ATOM 879 O O . VAL A 1 114 ? 10.434 -5.150 -7.080 1.00 94.50 114 VAL A O 1
ATOM 882 N N . VAL A 1 115 ? 8.440 -5.406 -6.074 1.00 94.88 115 VAL A N 1
ATOM 883 C CA . VAL A 1 115 ? 7.790 -4.256 -6.720 1.00 94.88 115 VAL A CA 1
ATOM 884 C C . VAL A 1 115 ? 8.483 -2.946 -6.344 1.00 94.88 115 VAL A C 1
ATOM 886 O O . VAL A 1 115 ? 8.800 -2.151 -7.232 1.00 94.88 115 VAL A O 1
ATOM 889 N N . ASN A 1 116 ? 8.779 -2.730 -5.057 1.00 94.44 116 ASN A N 1
ATOM 890 C CA . ASN A 1 116 ? 9.496 -1.530 -4.612 1.00 94.44 116 ASN A CA 1
ATOM 891 C C . ASN A 1 116 ? 10.913 -1.472 -5.201 1.00 94.44 116 ASN A C 1
ATOM 893 O O . ASN A 1 116 ? 11.276 -0.448 -5.767 1.00 94.44 116 ASN A O 1
ATOM 897 N N . ILE A 1 117 ? 11.674 -2.575 -5.176 1.00 93.69 117 ILE A N 1
ATOM 898 C CA . ILE A 1 117 ? 13.023 -2.629 -5.773 1.00 93.69 117 ILE A CA 1
ATOM 899 C C . ILE A 1 117 ? 12.974 -2.323 -7.275 1.00 93.69 117 ILE A C 1
ATOM 901 O O . ILE A 1 117 ? 13.801 -1.571 -7.790 1.00 93.69 117 ILE A O 1
ATOM 905 N N . THR A 1 118 ? 12.005 -2.897 -7.990 1.00 93.44 118 THR A N 1
ATOM 906 C CA . THR A 1 118 ? 11.816 -2.641 -9.425 1.00 93.44 118 THR A CA 1
ATOM 907 C C . THR A 1 118 ? 11.496 -1.171 -9.688 1.00 93.44 118 THR A C 1
ATOM 909 O O . THR A 1 118 ? 12.039 -0.579 -10.620 1.00 93.44 118 THR A O 1
ATOM 912 N N . THR A 1 119 ? 10.648 -0.575 -8.848 1.00 94.00 119 THR A N 1
ATOM 913 C CA . THR A 1 119 ? 10.289 0.847 -8.924 1.00 94.00 119 THR A CA 1
ATOM 914 C C . THR A 1 119 ? 11.502 1.738 -8.677 1.00 94.00 119 THR A C 1
ATOM 916 O O . THR A 1 119 ? 11.759 2.645 -9.464 1.00 94.00 119 THR A O 1
ATOM 919 N N . ASP A 1 120 ? 12.284 1.461 -7.634 1.00 92.75 120 ASP A N 1
ATOM 920 C CA . ASP A 1 120 ? 13.477 2.242 -7.306 1.00 92.75 120 ASP A CA 1
ATOM 921 C C . ASP A 1 120 ? 14.499 2.177 -8.459 1.00 92.75 120 ASP A C 1
ATOM 923 O O . ASP A 1 120 ? 14.999 3.208 -8.907 1.00 92.75 120 ASP A O 1
ATOM 927 N N . ARG A 1 121 ? 14.726 0.988 -9.042 1.00 92.00 121 ARG A N 1
ATOM 928 C CA . ARG A 1 121 ? 15.596 0.828 -10.224 1.00 92.00 121 ARG A CA 1
ATOM 929 C C . ARG A 1 121 ? 15.106 1.623 -11.433 1.00 92.00 121 ARG A C 1
ATOM 931 O O . ARG A 1 121 ? 15.918 2.231 -12.124 1.00 92.00 121 ARG A O 1
ATOM 938 N N . LEU A 1 122 ? 13.797 1.625 -11.681 1.00 91.31 122 LEU A N 1
ATOM 939 C CA . LEU A 1 122 ? 13.175 2.402 -12.755 1.00 91.31 122 LEU A CA 1
ATOM 940 C C . LEU A 1 122 ? 13.399 3.905 -12.587 1.00 91.31 122 LEU A C 1
ATOM 942 O O . LEU A 1 122 ? 13.725 4.583 -13.560 1.00 91.31 122 LEU A O 1
ATOM 946 N N . LEU A 1 123 ? 13.228 4.416 -11.367 1.00 89.38 123 LEU A N 1
ATOM 947 C CA . LEU A 1 123 ? 13.414 5.833 -11.054 1.00 89.38 123 LEU A CA 1
ATOM 948 C C . LEU A 1 123 ? 14.891 6.248 -11.130 1.00 89.38 123 LEU A C 1
ATOM 950 O O . LEU A 1 123 ? 15.197 7.346 -11.586 1.00 89.38 123 LEU A O 1
ATOM 954 N N . GLU A 1 124 ? 15.809 5.356 -10.757 1.00 87.94 124 GLU A N 1
ATOM 955 C CA . GLU A 1 124 ? 17.259 5.578 -10.843 1.00 87.94 124 GLU A CA 1
ATOM 956 C C . GLU A 1 124 ? 17.845 5.322 -12.248 1.00 87.94 124 GLU A C 1
ATOM 958 O O . GLU A 1 124 ? 19.060 5.403 -12.427 1.00 87.94 124 GLU A O 1
ATOM 963 N N . SER A 1 125 ? 17.015 4.999 -13.252 1.00 79.38 125 SER A N 1
ATOM 964 C CA . SER A 1 125 ? 17.455 4.590 -14.602 1.00 79.38 125 SER A CA 1
ATOM 965 C C . SER A 1 125 ? 18.450 3.416 -14.602 1.00 79.38 125 SER A C 1
ATOM 967 O O . SER A 1 125 ? 19.325 3.316 -15.464 1.00 79.38 125 SER A O 1
ATOM 969 N N . ARG A 1 126 ? 18.325 2.509 -13.628 1.00 67.38 126 ARG A N 1
ATOM 970 C CA . ARG A 1 126 ? 19.132 1.288 -13.516 1.00 67.38 126 ARG A CA 1
ATOM 971 C C . ARG A 1 126 ? 18.491 0.132 -14.285 1.00 67.38 126 ARG A C 1
ATOM 973 O O . ARG A 1 126 ? 17.285 0.100 -14.519 1.00 67.38 126 ARG A O 1
ATOM 980 N N . GLN A 1 127 ? 19.314 -0.844 -14.667 1.00 61.81 127 GLN A N 1
ATOM 981 C CA . GLN A 1 127 ? 18.876 -2.016 -15.425 1.00 61.81 127 GLN A CA 1
ATOM 982 C C . GLN A 1 127 ? 17.842 -2.832 -14.626 1.00 61.81 127 GLN A C 1
ATOM 984 O O . GLN A 1 127 ? 18.042 -3.154 -13.452 1.00 61.81 127 GLN A O 1
ATOM 989 N N . ILE A 1 128 ? 16.718 -3.150 -15.268 1.00 63.00 128 ILE A N 1
ATOM 990 C CA . ILE A 1 128 ? 15.609 -3.904 -14.677 1.00 63.00 128 ILE A CA 1
ATOM 991 C C . ILE A 1 128 ? 15.837 -5.387 -14.967 1.00 63.00 128 ILE A C 1
ATOM 993 O O . ILE A 1 128 ? 16.013 -5.765 -16.121 1.00 63.00 128 ILE A O 1
ATOM 997 N N . VAL A 1 129 ? 15.799 -6.221 -13.930 1.00 53.81 129 VAL A N 1
ATOM 998 C CA . VAL A 1 129 ? 15.746 -7.682 -14.060 1.00 53.81 129 VAL A CA 1
ATOM 999 C C . VAL A 1 129 ? 14.426 -8.101 -13.429 1.00 53.81 129 VAL A C 1
ATOM 1001 O O . VAL A 1 129 ? 14.274 -7.957 -12.214 1.00 53.81 129 VAL A O 1
ATOM 1004 N N . LEU A 1 130 ? 13.471 -8.493 -14.273 1.00 55.00 130 LEU A N 1
ATOM 1005 C CA . LEU A 1 130 ? 12.170 -9.052 -13.903 1.00 55.00 130 LEU A CA 1
ATOM 1006 C C . LEU A 1 130 ? 12.169 -10.546 -14.203 1.00 55.00 130 LEU A C 1
ATOM 1008 O O . LEU A 1 130 ? 12.628 -10.897 -15.315 1.00 55.00 130 LEU A O 1
#

Foldseek 3Di:
DVVAFDQPDKDWDADPVLQKIKIAHRVWADQQDPDPVSNVVVVVCCSPPNDHTRIDMDGHPPPVWDDAEEEADADDDDACEPPGDYDDPPDDDPDDHPHYDVRNVDDPVVVVVLNVVSHVCVVVVHDHDD

Sequence (130 aa):
MSNGVRKDAEAVFYLKDLDKTVKIVGSRVKRLFPDEDSAIGFLKKAFTQGGQTGVITRKGPRDLTTGLVIGPAQGGKCLPKPPYTYVIQIEQFDVKLDCGLNIGWLPPHHQIVVVNITTDRLLESRQIVL

InterPro domains:
  IPR029026 tRNA (guanine-N1-)-methyltransferase, N-terminal [G3DSA:3.40.1280.10] (1-78)
  IPR029028 Alpha/beta knot methyltransferases [SSF75217] (2-123)

Radius of gyration: 15.07 Å; chains: 1; bounding box: 36×29×37 Å

pLDDT: mean 89.43, std 8.22, range [53.81, 96.38]

Secondary structure (DSSP, 8-state):
-TTS--TT-EEEEEETTTTEEEEEETTT--S--SSHHHHHHHHHHHHHT---TTEEEEESS-S---SEEEESSSSSB---PSSEEE---SS------SEE-S-TTS-HHHHHHHHHHHHHHHHTTPPP--

Organism: Pyrobaculum aerophilum (strain ATCC 51768 / DSM 7523 / JCM 9630 / CIP 104966 / NBRC 100827 / IM2) (NCBI:txid178306)